Protein AF-A0AAW9HXR0-F1 (afdb_monomer_lite)

Foldseek 3Di:
DAADEEEDPAQVSQVVQVVVQLVHDDGHHYHPCVRNCVPQPCVQVVVVVVVGPGDDDDPVQQFDPLPPPDPDDDDDDTGHDDDDDDDD

Organism: Clostridium perfringens (NCBI:txid1502)

Structure (mmCIF, N/CA/C/O backbone):
data_AF-A0AAW9HXR0-F1
#
_entry.id   AF-A0AAW9HXR0-F1
#
loop_
_atom_si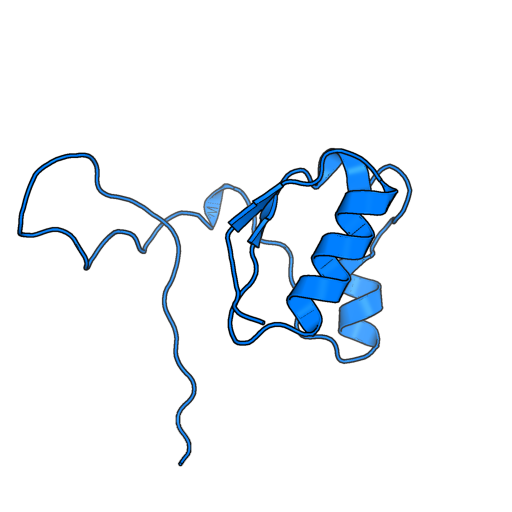te.group_PDB
_atom_site.id
_atom_site.type_symbol
_atom_site.label_atom_id
_atom_site.label_alt_id
_atom_site.label_comp_id
_atom_site.label_asym_id
_atom_site.label_entity_id
_atom_site.label_seq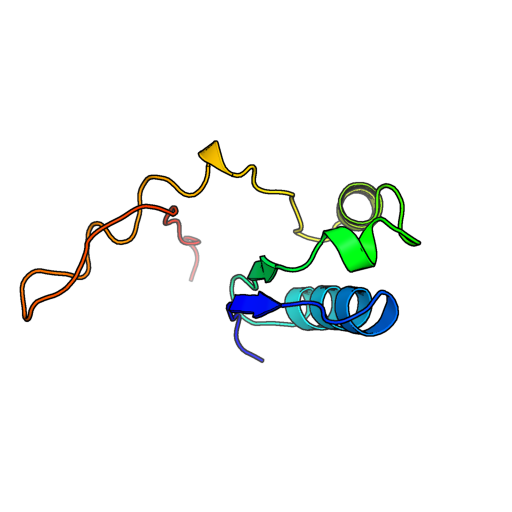_id
_atom_site.pdbx_PDB_ins_code
_atom_site.Cartn_x
_atom_site.Cartn_y
_atom_site.Cartn_z
_atom_site.occupancy
_atom_site.B_iso_or_equiv
_atom_site.auth_seq_id
_atom_site.auth_comp_id
_atom_site.auth_asym_id
_atom_site.auth_atom_id
_atom_site.pdbx_PDB_model_num
ATOM 1 N N . LEU A 1 1 ? -3.693 -5.100 12.912 1.00 64.19 1 LEU A N 1
ATOM 2 C CA . LEU A 1 1 ? -2.517 -4.258 12.517 1.00 64.19 1 LEU A CA 1
ATOM 3 C C . LEU A 1 1 ? -3.050 -2.854 12.289 1.00 64.19 1 LEU A C 1
ATOM 5 O O . LEU A 1 1 ? -4.211 -2.777 11.941 1.00 64.19 1 LEU A O 1
ATOM 9 N N . LYS A 1 2 ? -2.287 -1.767 12.448 1.00 85.00 2 LYS A N 1
ATOM 10 C CA . LYS A 1 2 ? -2.812 -0.409 12.181 1.00 85.00 2 LYS A CA 1
ATOM 11 C C . LYS A 1 2 ? -2.178 0.217 10.949 1.00 85.00 2 LYS A C 1
ATOM 13 O O . LYS A 1 2 ? -0.993 -0.006 10.709 1.00 85.00 2 LYS A O 1
ATOM 18 N N . GLY A 1 3 ? -2.974 0.991 10.216 1.00 88.06 3 GLY A N 1
ATOM 19 C CA . GLY A 1 3 ? -2.525 1.734 9.047 1.00 88.06 3 GLY A CA 1
ATOM 20 C C . GLY A 1 3 ? -1.409 2.729 9.374 1.00 88.06 3 GLY A C 1
ATOM 21 O O . GLY A 1 3 ? -1.407 3.354 10.439 1.00 88.06 3 GLY A O 1
ATOM 22 N N . ALA A 1 4 ? -0.429 2.838 8.477 1.00 90.94 4 ALA A N 1
ATOM 23 C CA . ALA A 1 4 ? 0.760 3.670 8.651 1.00 90.94 4 ALA A CA 1
ATOM 24 C C . ALA A 1 4 ? 1.307 4.176 7.305 1.00 90.94 4 ALA A C 1
ATOM 26 O O . ALA A 1 4 ? 1.002 3.625 6.248 1.00 90.94 4 ALA A O 1
ATOM 27 N N . LYS A 1 5 ? 2.167 5.201 7.346 1.00 91.44 5 LYS A N 1
ATOM 28 C CA . LYS A 1 5 ? 2.946 5.656 6.186 1.00 91.44 5 LYS A CA 1
ATOM 29 C C . LYS A 1 5 ? 4.241 4.846 6.099 1.00 91.44 5 LYS A C 1
ATOM 31 O O . LYS A 1 5 ? 5.049 4.877 7.025 1.00 91.44 5 LYS A O 1
ATOM 36 N N . VAL A 1 6 ? 4.425 4.114 5.005 1.00 93.06 6 VAL A N 1
ATOM 37 C CA . VAL A 1 6 ? 5.541 3.181 4.773 1.00 93.06 6 VAL A CA 1
ATOM 38 C C . VAL A 1 6 ? 6.137 3.395 3.381 1.00 93.06 6 VAL A C 1
ATOM 40 O O . VAL A 1 6 ? 5.475 3.930 2.497 1.00 93.06 6 VAL A O 1
ATOM 43 N N . THR A 1 7 ? 7.382 2.967 3.157 1.00 94.12 7 THR A N 1
ATOM 44 C CA . THR A 1 7 ? 8.078 3.152 1.870 1.00 94.12 7 THR A CA 1
ATOM 45 C C . THR A 1 7 ? 8.648 1.829 1.374 1.00 94.12 7 THR A C 1
ATOM 47 O O . THR A 1 7 ? 9.397 1.167 2.090 1.00 94.12 7 THR A O 1
ATOM 50 N N . ALA A 1 8 ? 8.332 1.459 0.133 1.00 93.75 8 ALA A N 1
ATOM 51 C CA . ALA A 1 8 ? 8.904 0.299 -0.536 1.00 93.75 8 ALA A CA 1
ATOM 52 C C . ALA A 1 8 ? 10.384 0.527 -0.896 1.00 93.75 8 ALA A C 1
ATOM 54 O O . ALA A 1 8 ? 10.718 1.457 -1.629 1.00 93.75 8 ALA A O 1
ATOM 55 N N . THR A 1 9 ? 11.259 -0.356 -0.412 1.00 91.88 9 THR A N 1
ATOM 56 C CA . THR A 1 9 ? 12.697 -0.411 -0.739 1.00 91.88 9 THR A CA 1
ATOM 57 C C . THR A 1 9 ? 12.990 -1.133 -2.053 1.00 91.88 9 THR A C 1
ATOM 59 O O . THR A 1 9 ? 13.993 -0.872 -2.717 1.00 91.88 9 THR A O 1
ATOM 62 N N . ASP A 1 10 ? 12.126 -2.076 -2.419 1.00 92.94 10 ASP A N 1
ATOM 63 C CA . ASP A 1 10 ? 12.289 -2.984 -3.546 1.00 92.94 10 ASP A CA 1
ATOM 64 C C . ASP A 1 10 ? 10.933 -3.556 -3.992 1.00 92.94 10 ASP A C 1
ATOM 66 O O . ASP A 1 10 ? 9.900 -3.377 -3.341 1.00 92.94 10 ASP A O 1
ATOM 70 N N . LEU A 1 11 ? 10.958 -4.262 -5.123 1.00 91.88 11 LEU A N 1
ATOM 71 C CA . LEU A 1 11 ? 9.788 -4.837 -5.781 1.00 91.88 11 LEU A CA 1
ATOM 72 C C . LEU A 1 11 ? 8.983 -5.792 -4.882 1.00 91.88 11 LEU A C 1
ATOM 74 O O . LEU A 1 11 ? 7.754 -5.786 -4.929 1.00 91.88 11 LEU A O 1
ATOM 78 N N . ARG A 1 12 ? 9.651 -6.627 -4.074 1.00 93.44 12 ARG A N 1
ATOM 79 C CA . ARG A 1 12 ? 8.983 -7.658 -3.263 1.00 93.44 12 ARG A CA 1
ATOM 80 C C . ARG A 1 12 ? 8.514 -7.093 -1.928 1.00 93.44 12 ARG A C 1
ATOM 82 O O . ARG A 1 12 ? 7.382 -7.376 -1.541 1.00 93.44 12 ARG A O 1
ATOM 89 N N . ALA A 1 13 ? 9.316 -6.245 -1.282 1.00 92.38 13 ALA A N 1
ATOM 90 C CA . ALA A 1 13 ? 8.880 -5.517 -0.093 1.00 92.38 13 ALA A CA 1
ATOM 91 C C . ALA A 1 13 ? 7.657 -4.635 -0.386 1.00 92.38 13 ALA A C 1
ATOM 93 O O . ALA A 1 13 ? 6.699 -4.660 0.378 1.00 92.38 13 ALA A O 1
ATOM 94 N N . GLY A 1 14 ? 7.628 -3.918 -1.515 1.00 92.94 14 GLY A N 1
ATOM 95 C CA . GLY A 1 14 ? 6.489 -3.067 -1.871 1.00 92.94 14 GLY A CA 1
ATOM 96 C C . GLY A 1 14 ? 5.171 -3.830 -2.053 1.00 92.94 14 GLY A C 1
ATOM 97 O O . GLY A 1 14 ? 4.139 -3.393 -1.548 1.00 92.94 14 GLY A O 1
ATOM 98 N N . ALA A 1 15 ? 5.202 -5.007 -2.686 1.00 92.00 15 ALA A N 1
ATOM 99 C CA . ALA A 1 15 ? 4.024 -5.874 -2.773 1.00 92.00 15 ALA A CA 1
ATOM 100 C C . ALA A 1 15 ? 3.593 -6.417 -1.395 1.00 92.00 15 ALA A C 1
ATOM 102 O O . ALA A 1 15 ? 2.403 -6.432 -1.086 1.00 92.00 15 ALA A O 1
ATOM 103 N N . ALA A 1 16 ? 4.547 -6.804 -0.539 1.00 93.50 16 ALA A N 1
ATOM 104 C CA . ALA A 1 16 ? 4.254 -7.247 0.824 1.00 93.50 16 ALA A CA 1
ATOM 105 C C . ALA A 1 16 ? 3.651 -6.127 1.696 1.00 93.50 16 ALA A C 1
ATOM 107 O O . ALA A 1 16 ? 2.731 -6.390 2.467 1.00 93.50 16 ALA A O 1
ATOM 108 N N . LEU A 1 17 ? 4.110 -4.877 1.543 1.00 93.94 17 LEU A N 1
ATOM 109 C CA . LEU A 1 17 ? 3.552 -3.707 2.232 1.00 93.94 17 LEU A CA 1
ATOM 110 C C . LEU A 1 17 ? 2.114 -3.403 1.788 1.00 93.94 17 LEU A C 1
ATOM 112 O O . LEU A 1 17 ? 1.283 -3.092 2.636 1.00 93.94 17 LEU A O 1
ATOM 116 N N . ILE A 1 18 ? 1.794 -3.547 0.496 1.00 93.12 18 ILE A N 1
ATOM 117 C CA . ILE A 1 18 ? 0.412 -3.420 -0.001 1.00 93.12 18 ILE A CA 1
ATOM 118 C C . ILE A 1 18 ? -0.493 -4.483 0.638 1.00 93.12 18 ILE A C 1
ATOM 120 O O . ILE A 1 18 ? -1.550 -4.148 1.168 1.00 93.12 18 ILE A O 1
ATOM 124 N N . LEU A 1 19 ? -0.069 -5.752 0.649 1.00 92.75 19 LEU A N 1
ATOM 125 C CA . LEU A 1 19 ? -0.846 -6.838 1.262 1.00 92.75 19 LEU A CA 1
ATOM 126 C C . LEU A 1 19 ? -1.006 -6.657 2.781 1.00 92.75 19 LEU A C 1
ATOM 128 O O . LEU A 1 19 ? -2.085 -6.903 3.312 1.00 92.75 19 LEU A O 1
ATOM 132 N N . ALA A 1 20 ? 0.029 -6.179 3.479 1.00 93.12 20 ALA A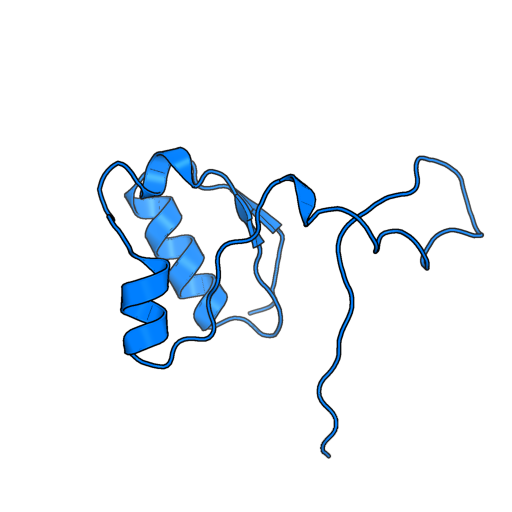 N 1
ATOM 133 C CA . ALA A 1 20 ? -0.060 -5.834 4.898 1.00 93.12 20 ALA A CA 1
ATOM 134 C C . ALA A 1 20 ? -1.023 -4.659 5.154 1.00 93.12 20 ALA A C 1
ATOM 136 O O . ALA A 1 20 ? -1.747 -4.674 6.148 1.00 93.12 20 ALA A O 1
ATOM 137 N N . GLY A 1 21 ? -1.067 -3.678 4.245 1.00 93.44 21 GLY A N 1
ATOM 138 C CA . GLY A 1 21 ? -2.008 -2.560 4.283 1.00 93.44 21 GLY A CA 1
ATOM 139 C C . GLY A 1 21 ? -3.466 -2.999 4.135 1.00 93.44 21 GLY A C 1
ATOM 140 O O . GLY A 1 21 ? -4.306 -2.588 4.931 1.00 93.44 21 GLY A O 1
ATOM 141 N N . LEU A 1 22 ? -3.756 -3.909 3.199 1.00 92.25 22 LEU A N 1
ATOM 142 C CA . LEU A 1 22 ? -5.097 -4.485 2.998 1.00 92.25 22 LEU A CA 1
ATOM 143 C C . LEU A 1 22 ? -5.608 -5.322 4.191 1.00 92.25 22 LEU A C 1
ATOM 145 O O . LEU A 1 22 ? -6.801 -5.594 4.280 1.00 92.25 22 LEU A O 1
ATOM 149 N N . VAL A 1 23 ? -4.723 -5.724 5.110 1.00 92.31 23 VAL A N 1
ATOM 150 C CA . VAL A 1 23 ? -5.046 -6.460 6.353 1.00 92.31 23 VAL A CA 1
ATOM 151 C C . VAL A 1 23 ? -4.893 -5.549 7.595 1.00 92.31 23 VAL A C 1
ATOM 153 O O . VAL A 1 23 ? -4.926 -6.004 8.742 1.00 92.31 23 VAL A O 1
ATOM 156 N N . SER A 1 24 ? -4.720 -4.238 7.393 1.00 93.00 24 SER A N 1
ATOM 157 C CA . SER A 1 24 ? -4.582 -3.247 8.466 1.00 93.00 24 SER A CA 1
ATOM 158 C C . SER A 1 24 ? -5.893 -2.512 8.778 1.00 93.00 24 SER A C 1
ATOM 160 O O . SER A 1 24 ? -6.724 -2.257 7.914 1.00 93.00 24 SER A O 1
ATOM 162 N N . GLU A 1 25 ? -6.075 -2.161 10.048 1.00 90.81 25 GLU A N 1
ATOM 163 C CA . GLU A 1 25 ? -7.114 -1.270 10.549 1.00 90.81 25 GLU A CA 1
ATOM 164 C C . GLU A 1 25 ? -6.764 0.175 10.160 1.00 90.81 25 GLU A C 1
ATOM 166 O O . GLU A 1 25 ? -5.848 0.782 10.731 1.00 90.81 25 GLU A O 1
ATOM 171 N N . GLY A 1 26 ? -7.514 0.732 9.209 1.00 89.94 26 GLY A N 1
ATOM 172 C CA . GLY A 1 26 ? -7.330 2.094 8.706 1.00 89.94 26 GLY A CA 1
ATOM 173 C C . GLY A 1 26 ? -6.292 2.207 7.583 1.00 89.94 26 GLY A C 1
ATOM 174 O O . GLY A 1 26 ? -5.655 1.237 7.184 1.00 89.94 26 GLY A O 1
ATOM 175 N N . THR A 1 27 ? -6.142 3.415 7.042 1.00 90.75 27 THR A N 1
ATOM 176 C CA . THR A 1 27 ? -5.399 3.652 5.797 1.00 90.75 27 THR A CA 1
ATOM 177 C C . THR A 1 27 ? -3.893 3.415 5.942 1.00 90.75 27 THR A C 1
ATOM 179 O O . THR A 1 27 ? -3.240 4.009 6.801 1.00 90.75 27 THR A O 1
ATOM 182 N N . THR A 1 28 ? -3.324 2.600 5.051 1.00 93.19 28 THR A N 1
ATOM 183 C CA . THR A 1 28 ? -1.871 2.457 4.870 1.00 93.19 28 THR A CA 1
ATOM 184 C C . THR A 1 28 ? -1.426 3.207 3.618 1.00 93.19 28 THR A C 1
ATOM 186 O O . THR A 1 28 ? -1.888 2.919 2.518 1.00 93.19 28 THR A O 1
ATOM 189 N N . GLU A 1 29 ? -0.498 4.148 3.771 1.00 93.06 29 GLU A N 1
ATOM 190 C CA . GLU A 1 29 ? 0.111 4.868 2.652 1.00 93.06 29 GLU A CA 1
ATOM 191 C C . GLU A 1 29 ? 1.421 4.184 2.235 1.00 93.06 29 GLU A C 1
ATOM 193 O O . GLU A 1 29 ? 2.403 4.234 2.980 1.00 93.06 29 GLU A O 1
ATOM 198 N N . VAL A 1 30 ? 1.469 3.583 1.040 1.00 92.19 30 VAL A N 1
ATOM 199 C CA . VAL A 1 30 ? 2.683 2.936 0.503 1.00 92.19 30 VAL A CA 1
ATOM 200 C C . VAL A 1 30 ? 3.401 3.853 -0.494 1.00 92.19 30 VAL A C 1
ATOM 202 O O . VAL A 1 30 ? 3.053 3.923 -1.671 1.00 92.19 30 VAL A O 1
ATOM 205 N N . GLY A 1 31 ? 4.440 4.543 -0.024 1.00 91.25 31 GLY A N 1
ATOM 206 C CA . GLY A 1 31 ? 5.411 5.250 -0.861 1.00 91.25 31 GLY A CA 1
ATOM 207 C C . GLY A 1 31 ? 6.422 4.305 -1.526 1.00 91.25 31 GLY A C 1
ATOM 208 O O . GLY A 1 31 ? 6.457 3.105 -1.261 1.00 91.25 31 GLY A O 1
ATOM 209 N N . GLY A 1 32 ? 7.293 4.843 -2.385 1.00 89.12 32 GLY A N 1
ATOM 210 C CA . GLY A 1 32 ? 8.303 4.040 -3.096 1.00 89.12 32 GLY A CA 1
ATOM 211 C C . GLY A 1 32 ? 7.759 3.266 -4.307 1.00 89.12 32 GLY A C 1
ATOM 212 O O . GLY A 1 32 ? 8.363 2.286 -4.745 1.00 89.12 32 GLY A O 1
ATOM 213 N N . VAL A 1 33 ? 6.620 3.694 -4.862 1.00 88.00 33 VAL A N 1
ATOM 214 C CA . VAL A 1 33 ? 5.880 3.001 -5.935 1.00 88.00 33 VAL A CA 1
ATOM 215 C C . VAL A 1 33 ? 6.748 2.701 -7.171 1.00 88.00 33 VAL A C 1
ATOM 217 O O . VAL A 1 33 ? 6.556 1.681 -7.829 1.00 88.00 33 VAL A O 1
ATOM 220 N N . GLN A 1 34 ? 7.799 3.492 -7.426 1.00 88.94 34 GLN A N 1
ATOM 221 C CA . GLN A 1 34 ? 8.778 3.261 -8.499 1.00 88.94 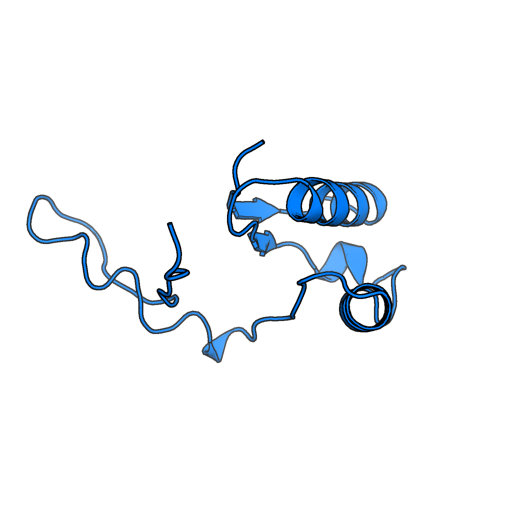34 GLN A CA 1
ATOM 222 C C . GLN A 1 34 ? 9.556 1.933 -8.398 1.00 88.94 34 GLN A C 1
ATOM 224 O O . GLN A 1 34 ? 10.208 1.539 -9.367 1.00 88.94 34 GLN A O 1
ATOM 229 N N . HIS A 1 35 ? 9.537 1.256 -7.244 1.00 90.06 35 HIS A N 1
ATOM 230 C CA . HIS A 1 35 ? 10.078 -0.098 -7.084 1.00 90.06 35 HIS A CA 1
ATOM 231 C C . HIS A 1 35 ? 9.048 -1.181 -7.437 1.00 90.06 35 HIS A C 1
ATOM 233 O O . HIS A 1 35 ? 9.432 -2.250 -7.903 1.00 90.06 35 HIS A O 1
ATOM 239 N N . ILE A 1 36 ? 7.757 -0.892 -7.250 1.00 90.62 36 ILE A N 1
ATOM 240 C CA . ILE A 1 36 ? 6.623 -1.799 -7.482 1.00 90.62 36 ILE A CA 1
ATOM 241 C C . ILE A 1 36 ? 6.305 -1.866 -8.980 1.00 90.62 36 ILE A C 1
ATOM 243 O O . ILE A 1 36 ? 6.213 -2.951 -9.557 1.00 90.62 36 ILE A O 1
ATOM 247 N N . ASP A 1 37 ? 6.239 -0.708 -9.637 1.00 88.56 37 ASP A N 1
ATOM 248 C CA . ASP A 1 37 ? 5.826 -0.574 -11.043 1.00 88.56 37 ASP A CA 1
ATOM 249 C C . ASP A 1 37 ? 6.791 -1.249 -12.030 1.00 88.56 37 ASP A C 1
ATOM 251 O O . ASP A 1 37 ? 6.402 -1.607 -13.139 1.00 88.56 37 ASP A O 1
ATOM 255 N N . ARG A 1 38 ? 8.034 -1.514 -11.603 1.00 88.75 38 ARG A N 1
ATOM 256 C CA . ARG A 1 38 ? 9.050 -2.261 -12.369 1.00 88.75 38 ARG A CA 1
ATOM 257 C C . ARG A 1 38 ? 8.724 -3.746 -12.565 1.00 88.75 38 ARG A C 1
ATOM 259 O O . ARG A 1 38 ? 9.396 -4.393 -13.362 1.00 88.75 38 ARG A O 1
ATOM 266 N N . GLY A 1 39 ? 7.754 -4.299 -11.832 1.00 87.88 39 GLY A N 1
ATOM 267 C CA . GLY A 1 39 ? 7.368 -5.712 -11.944 1.00 87.88 39 GLY A CA 1
ATOM 268 C C . GLY A 1 39 ? 5.884 -6.014 -11.714 1.00 87.88 39 GLY A C 1
ATOM 269 O O . GLY A 1 39 ? 5.424 -7.071 -12.136 1.00 87.88 39 GLY A O 1
ATOM 270 N N . TYR A 1 40 ? 5.111 -5.098 -11.121 1.00 88.00 40 TYR A N 1
ATOM 271 C CA . TYR A 1 40 ? 3.669 -5.257 -10.908 1.00 88.00 40 TYR A CA 1
ATOM 272 C C . TYR A 1 40 ? 2.860 -4.174 -11.636 1.00 88.00 40 TYR A C 1
ATOM 274 O O . TYR A 1 40 ? 2.232 -3.300 -11.040 1.00 88.00 40 TYR A O 1
ATOM 282 N N . VAL A 1 41 ? 2.862 -4.266 -12.966 1.00 89.00 41 VAL A N 1
ATOM 283 C CA . VAL A 1 41 ? 2.071 -3.412 -13.865 1.00 89.00 41 VAL A CA 1
ATOM 284 C C . VAL A 1 41 ? 0.575 -3.495 -13.516 1.00 89.00 41 VAL A C 1
ATOM 286 O O . VAL A 1 41 ? 0.022 -4.598 -13.433 1.00 89.00 41 VAL A O 1
ATOM 289 N N . HIS A 1 42 ? -0.077 -2.341 -13.335 1.00 88.94 42 HIS A N 1
ATOM 290 C CA . HIS A 1 42 ? -1.502 -2.194 -12.986 1.00 88.94 42 HIS A CA 1
ATOM 291 C C . HIS A 1 42 ? -1.940 -2.947 -11.708 1.00 88.94 42 HIS A C 1
ATOM 293 O O . HIS A 1 42 ? -3.048 -3.476 -11.629 1.00 88.94 42 HIS A O 1
ATOM 299 N N . LEU A 1 43 ? -1.068 -3.034 -10.689 1.00 90.88 43 LEU A N 1
ATOM 300 C CA . LEU A 1 43 ? -1.347 -3.787 -9.454 1.00 90.88 43 LEU A CA 1
ATOM 301 C C . LEU A 1 43 ? -2.587 -3.292 -8.693 1.00 90.88 43 LEU A C 1
ATOM 303 O O . LEU A 1 43 ? -3.404 -4.108 -8.281 1.00 90.88 43 LEU A O 1
ATOM 307 N N . ALA A 1 44 ? -2.728 -1.974 -8.518 1.00 90.88 44 ALA A N 1
ATOM 308 C CA . ALA A 1 44 ? -3.855 -1.391 -7.788 1.00 90.88 44 ALA A CA 1
ATOM 309 C C . ALA A 1 44 ? -5.187 -1.677 -8.499 1.00 90.88 44 ALA A C 1
ATOM 311 O O . ALA A 1 44 ? -6.126 -2.144 -7.870 1.00 90.88 44 ALA A O 1
ATOM 312 N N . GLU A 1 45 ? -5.237 -1.504 -9.822 1.00 92.44 45 GLU A N 1
ATOM 313 C CA . GLU A 1 45 ? -6.424 -1.793 -10.638 1.00 92.44 45 GLU A CA 1
ATOM 314 C C . GLU A 1 45 ? -6.803 -3.281 -10.592 1.00 92.44 45 GLU A C 1
ATOM 316 O O . GLU A 1 45 ? -7.976 -3.617 -10.462 1.00 92.44 45 GLU A O 1
ATOM 321 N N . LYS A 1 46 ? -5.814 -4.186 -10.632 1.00 93.00 46 LYS A N 1
ATOM 322 C CA . LYS A 1 46 ? -6.038 -5.639 -10.522 1.00 93.00 46 LYS A CA 1
ATOM 323 C C . LYS A 1 46 ? -6.566 -6.051 -9.150 1.00 93.00 46 LYS A C 1
ATOM 325 O O . LYS A 1 46 ? -7.434 -6.912 -9.079 1.00 93.00 46 LYS A O 1
ATOM 330 N N . LEU A 1 47 ? -6.053 -5.456 -8.073 1.00 93.88 47 LEU A N 1
ATOM 331 C CA . LEU A 1 47 ? -6.529 -5.716 -6.712 1.00 93.88 47 LEU A CA 1
ATOM 332 C C . LEU A 1 47 ? -7.922 -5.106 -6.485 1.00 93.88 47 LEU A C 1
ATOM 334 O O . LEU A 1 47 ? -8.797 -5.778 -5.944 1.00 93.88 47 LEU A O 1
ATOM 338 N N . SER A 1 48 ? -8.166 -3.888 -6.972 1.00 94.56 48 SER A N 1
ATOM 339 C CA . SER A 1 48 ? -9.480 -3.236 -6.930 1.00 94.56 48 SER A CA 1
ATOM 340 C C . SER A 1 48 ? -10.537 -4.010 -7.730 1.00 94.56 48 SER A C 1
ATOM 342 O O . SER A 1 48 ? -11.638 -4.242 -7.235 1.00 94.56 48 SER A O 1
ATOM 344 N N . GLY A 1 49 ? -10.175 -4.554 -8.898 1.00 95.19 49 GLY A N 1
ATOM 345 C CA . GLY A 1 49 ? -11.016 -5.473 -9.676 1.00 95.19 49 GLY A CA 1
ATOM 346 C C . GLY A 1 49 ? -11.309 -6.822 -8.997 1.00 95.19 49 GLY A C 1
ATOM 347 O O . GLY A 1 49 ? -12.200 -7.540 -9.444 1.00 95.19 49 GLY A O 1
ATOM 348 N N . LEU A 1 50 ? -10.600 -7.160 -7.913 1.00 94.12 50 LEU A N 1
ATOM 349 C CA . LEU A 1 50 ? -10.885 -8.296 -7.026 1.00 94.12 50 LEU A CA 1
ATOM 350 C C . LEU A 1 50 ? -11.633 -7.877 -5.741 1.00 94.12 50 LEU A C 1
ATOM 352 O O . LEU A 1 50 ? -11.839 -8.708 -4.859 1.00 94.12 50 LEU A O 1
ATOM 356 N N . GLY A 1 51 ? -12.044 -6.609 -5.627 1.00 93.31 51 GLY A N 1
ATOM 357 C CA . GLY A 1 51 ? -12.770 -6.064 -4.476 1.00 93.31 51 GLY A CA 1
ATOM 358 C C . GLY A 1 51 ? -11.891 -5.523 -3.342 1.00 93.31 51 GLY A C 1
ATOM 359 O O . GLY A 1 51 ? -12.409 -5.272 -2.257 1.00 93.31 51 GLY A O 1
ATOM 360 N N . ALA A 1 52 ? -10.583 -5.344 -3.553 1.00 94.00 52 ALA A N 1
ATOM 361 C CA . ALA A 1 52 ? -9.713 -4.713 -2.561 1.00 94.00 52 ALA A CA 1
ATOM 362 C C . ALA A 1 52 ? -9.871 -3.182 -2.560 1.00 94.00 52 ALA A C 1
ATOM 364 O O . ALA A 1 52 ? -9.866 -2.552 -3.619 1.00 94.00 52 ALA A O 1
ATOM 365 N N . ASP A 1 53 ? -9.939 -2.574 -1.376 1.00 91.88 53 ASP A N 1
ATOM 366 C CA . ASP A 1 53 ? -9.983 -1.117 -1.232 1.00 91.88 53 ASP A CA 1
ATOM 367 C C . ASP A 1 53 ? -8.572 -0.522 -1.389 1.00 91.88 53 ASP A C 1
ATOM 369 O O . ASP A 1 53 ? -7.772 -0.478 -0.453 1.00 91.88 53 ASP A O 1
ATOM 373 N N . ILE A 1 54 ? -8.219 -0.170 -2.629 1.00 92.88 54 ILE A N 1
ATOM 374 C CA . ILE A 1 54 ? -6.903 0.359 -3.000 1.00 92.88 54 ILE A CA 1
ATOM 375 C C . ILE A 1 54 ? -6.996 1.281 -4.218 1.00 92.88 54 ILE A C 1
ATOM 377 O O . ILE A 1 54 ? -7.542 0.925 -5.261 1.00 92.88 54 ILE A O 1
ATOM 381 N N . TRP A 1 55 ? -6.388 2.459 -4.103 1.00 91.62 55 TRP A N 1
ATOM 382 C CA . TRP A 1 55 ? -6.318 3.468 -5.158 1.00 91.62 55 TRP A CA 1
ATOM 383 C C . TRP A 1 55 ? -4.909 4.072 -5.246 1.00 91.62 55 TRP A C 1
ATOM 385 O O . TRP A 1 55 ? -4.080 3.905 -4.349 1.00 91.62 55 TRP A O 1
ATOM 395 N N . ARG A 1 56 ? -4.617 4.773 -6.348 1.00 88.62 56 ARG A N 1
ATOM 396 C CA . ARG A 1 56 ? -3.437 5.646 -6.451 1.00 88.62 56 ARG A CA 1
ATOM 397 C C . ARG A 1 56 ? -3.850 7.079 -6.135 1.00 88.62 56 ARG A C 1
ATOM 399 O O . ARG A 1 56 ? -4.910 7.520 -6.563 1.00 88.62 56 ARG A O 1
ATOM 406 N N . ILE A 1 57 ? -2.990 7.787 -5.412 1.00 84.50 57 ILE A N 1
ATOM 407 C CA . ILE A 1 57 ? -3.095 9.225 -5.145 1.00 84.50 57 ILE A CA 1
ATOM 408 C C . ILE A 1 57 ? -2.011 9.945 -5.944 1.00 84.50 57 ILE A C 1
ATOM 410 O O . ILE A 1 57 ? -0.858 9.506 -5.949 1.00 84.50 57 ILE A O 1
ATOM 414 N N . SER A 1 58 ? -2.377 11.019 -6.638 1.00 76.38 58 SER A N 1
ATOM 415 C CA . SER A 1 58 ? -1.434 11.832 -7.407 1.00 76.38 58 SER A CA 1
ATOM 416 C C . SER A 1 58 ? -0.716 12.809 -6.476 1.00 76.38 58 SER A C 1
ATOM 418 O O . SER A 1 58 ? -1.178 13.110 -5.373 1.00 76.38 58 SER A O 1
ATOM 420 N N . THR A 1 59 ? 0.432 13.334 -6.902 1.00 64.50 59 THR A N 1
ATOM 421 C CA . THR A 1 59 ? 1.220 14.261 -6.072 1.00 64.50 59 THR A CA 1
ATOM 422 C C . THR A 1 59 ? 0.458 15.563 -5.771 1.00 64.50 59 THR A C 1
ATOM 424 O O . THR A 1 59 ? 0.669 16.168 -4.723 1.00 64.50 59 THR A O 1
ATOM 427 N N . GLU A 1 60 ? -0.471 15.966 -6.644 1.00 61.50 60 GLU A N 1
ATOM 428 C CA . GLU A 1 60 ? -1.375 17.108 -6.440 1.00 61.50 60 GLU A CA 1
ATOM 429 C C . GLU A 1 60 ? -2.446 16.875 -5.352 1.00 61.50 60 GLU A C 1
ATOM 431 O O . GLU A 1 60 ? -2.839 17.824 -4.668 1.00 61.50 60 GLU A O 1
ATOM 436 N N . ASP A 1 61 ? -2.868 15.625 -5.122 1.00 57.69 61 ASP A N 1
ATOM 437 C CA . ASP A 1 61 ? -3.929 15.261 -4.162 1.00 57.69 61 ASP A CA 1
ATOM 438 C C . ASP A 1 61 ? -3.467 15.307 -2.698 1.00 57.69 61 ASP A C 1
ATOM 440 O O . ASP A 1 61 ? -4.278 15.303 -1.771 1.00 57.69 61 ASP A O 1
ATOM 444 N N . GLN A 1 62 ? -2.157 15.397 -2.463 1.00 51.97 62 GLN A N 1
ATOM 445 C CA . GLN A 1 62 ? -1.530 15.461 -1.139 1.00 51.97 62 GLN A CA 1
ATOM 446 C C . GLN A 1 62 ? -1.853 16.768 -0.382 1.00 51.97 62 GLN A C 1
ATOM 448 O O . GLN A 1 62 ? -1.036 17.204 0.414 1.00 51.97 62 GLN A O 1
ATOM 453 N N . SER A 1 63 ? -2.980 17.459 -0.630 1.00 50.62 63 SER A N 1
ATOM 454 C CA . SER A 1 63 ? -3.038 18.927 -0.567 1.00 50.62 63 SER A CA 1
ATOM 455 C C . SER A 1 63 ? -4.114 19.624 0.309 1.00 50.62 63 SER A C 1
ATOM 457 O O . SER A 1 63 ? -4.178 20.855 0.249 1.00 50.62 63 SER A O 1
ATOM 459 N N . SER A 1 64 ? -4.815 18.946 1.249 1.00 48.19 64 SER A N 1
ATOM 460 C CA . SER A 1 64 ? -5.771 19.594 2.196 1.00 48.19 64 SER A CA 1
ATOM 461 C C . SER A 1 64 ? -5.986 19.062 3.671 1.00 48.19 64 SER A C 1
ATOM 463 O O . SER A 1 64 ? -7.121 19.123 4.141 1.00 48.19 64 SER A O 1
ATOM 465 N N . GLU A 1 65 ? -4.995 18.583 4.474 1.00 52.22 65 GLU A N 1
ATOM 466 C CA . GLU A 1 65 ? -5.316 17.890 5.778 1.00 52.22 65 GLU A CA 1
ATOM 467 C C . GLU A 1 65 ? -4.379 17.930 7.015 1.00 52.22 65 GLU A C 1
ATOM 469 O O . GLU A 1 65 ? -4.834 17.544 8.094 1.00 52.22 65 GLU A O 1
ATOM 474 N N . LYS A 1 66 ? -3.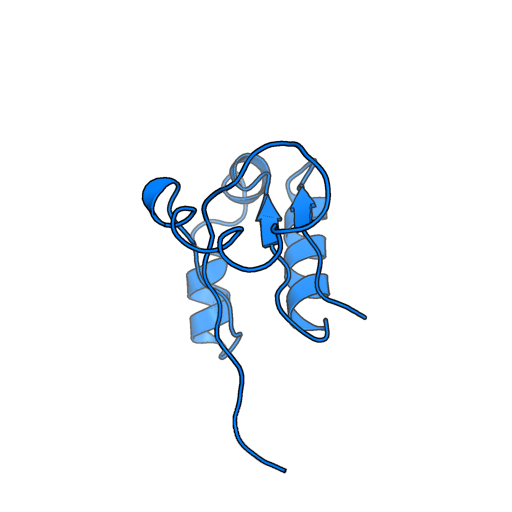124 18.418 6.987 1.00 41.16 66 LYS A N 1
ATOM 475 C CA . LYS A 1 66 ? -2.515 18.804 8.291 1.00 41.16 66 LYS A CA 1
ATOM 476 C C . LYS A 1 66 ? -3.298 19.971 8.937 1.00 41.16 66 LYS A C 1
ATOM 478 O O . LYS A 1 66 ? -3.218 20.163 10.150 1.00 41.16 66 LYS A O 1
ATOM 483 N N . VAL A 1 67 ? -4.098 20.703 8.148 1.00 48.28 67 VAL A N 1
ATOM 484 C CA . VAL A 1 67 ? -5.177 21.580 8.619 1.00 48.28 67 VAL A CA 1
ATOM 485 C C . VAL A 1 67 ? -6.049 20.792 9.599 1.00 48.28 67 VAL A C 1
ATOM 487 O O . VAL A 1 67 ? -6.605 19.749 9.263 1.00 48.28 67 VAL A O 1
ATOM 490 N N . SER A 1 68 ? -6.172 21.304 10.822 1.00 42.59 68 SER A N 1
ATOM 491 C CA . SER A 1 68 ? -6.778 20.600 11.960 1.00 42.59 68 SER A CA 1
ATOM 492 C C . SER A 1 68 ? -5.966 19.409 12.502 1.00 42.59 68 SER A C 1
ATOM 494 O O . SER A 1 68 ? -6.488 18.316 12.741 1.00 42.59 68 SER A O 1
ATOM 496 N N . LYS A 1 69 ? -4.692 19.665 12.836 1.00 41.72 69 LYS A N 1
ATOM 497 C CA . LYS A 1 69 ? -4.223 19.435 14.220 1.00 41.72 69 LYS A CA 1
ATOM 498 C C . LYS A 1 69 ? -3.031 20.317 14.639 1.00 41.72 69 LYS A C 1
ATOM 500 O O . LYS A 1 69 ? -2.021 19.812 15.120 1.00 41.72 69 LYS A O 1
ATOM 505 N N . LYS A 1 70 ? -3.155 21.646 14.484 1.00 40.81 70 LYS A N 1
ATOM 506 C CA . LYS A 1 70 ? -2.082 22.582 14.864 1.00 40.81 70 LYS A CA 1
ATOM 507 C C . LYS A 1 70 ? -2.526 23.983 15.328 1.00 40.81 70 LYS A C 1
ATOM 509 O O . LYS A 1 70 ? -2.304 24.979 14.655 1.00 40.81 70 LYS A O 1
ATOM 514 N N . VAL A 1 71 ? -3.091 24.070 16.534 1.00 50.66 71 VAL A N 1
ATOM 515 C CA . VAL A 1 71 ? -3.074 25.318 17.336 1.00 50.66 71 VAL A CA 1
ATOM 516 C C . VAL A 1 71 ? -2.654 24.986 18.775 1.00 50.66 71 VAL A C 1
ATOM 518 O O . VAL A 1 71 ? -3.387 25.196 19.735 1.00 50.66 71 VAL A O 1
ATOM 521 N N . ALA A 1 72 ? -1.474 24.376 18.885 1.00 47.62 72 ALA A N 1
ATOM 522 C CA . ALA A 1 72 ? -0.627 24.283 20.074 1.00 47.62 72 ALA A CA 1
ATOM 523 C C . ALA A 1 72 ? 0.741 23.743 19.605 1.00 47.62 72 ALA A C 1
ATOM 525 O O . ALA A 1 72 ? 0.777 22.659 19.029 1.00 47.62 72 ALA A O 1
ATOM 526 N N . SER A 1 73 ? 1.802 24.528 19.827 1.00 43.38 73 SER A N 1
ATOM 527 C CA . SER A 1 73 ? 3.208 24.346 19.402 1.00 43.38 73 SER A CA 1
ATOM 528 C C . SER A 1 73 ? 3.543 24.256 17.889 1.00 43.38 73 SER A C 1
ATOM 530 O O . SER A 1 73 ? 2.785 23.773 17.043 1.00 43.38 73 SER A O 1
ATOM 532 N N . GLU A 1 74 ? 4.711 24.815 17.554 1.00 59.47 74 GLU A N 1
ATOM 533 C CA . GLU A 1 74 ? 5.180 25.231 16.220 1.00 59.47 74 GLU A CA 1
ATOM 534 C C . GLU A 1 74 ? 5.492 24.111 15.199 1.00 59.47 74 GLU A C 1
ATOM 536 O O . GLU A 1 74 ? 5.482 22.919 15.511 1.00 59.47 74 GLU A O 1
ATOM 541 N N . THR A 1 75 ? 5.757 24.533 13.948 1.00 50.53 75 THR A N 1
ATOM 542 C CA . THR A 1 75 ? 6.269 23.765 12.781 1.00 50.53 75 THR A CA 1
ATOM 543 C C . THR A 1 75 ? 5.232 23.169 11.797 1.00 50.53 75 THR A C 1
ATOM 545 O O . THR A 1 75 ? 4.757 22.043 11.947 1.00 50.53 75 THR A O 1
ATOM 548 N N . GLU A 1 76 ? 4.934 23.970 10.765 1.00 54.56 76 GLU A N 1
ATOM 549 C CA . GLU A 1 76 ? 4.627 23.627 9.354 1.00 54.56 76 GLU A CA 1
ATOM 550 C C . GLU A 1 76 ? 3.372 22.803 8.976 1.00 54.56 76 GLU A C 1
ATOM 552 O O . GLU A 1 76 ? 3.393 21.584 8.753 1.00 54.56 76 GLU A O 1
ATOM 557 N N . ASP A 1 77 ? 2.287 23.548 8.764 1.00 46.44 77 ASP A N 1
ATOM 558 C CA . ASP A 1 77 ? 0.983 23.145 8.228 1.00 46.44 77 ASP A CA 1
ATOM 559 C C . ASP A 1 77 ? 0.969 22.748 6.736 1.00 46.44 77 ASP A C 1
ATOM 561 O O . ASP A 1 77 ? 1.817 23.128 5.934 1.00 46.44 77 ASP A O 1
ATOM 565 N N . ALA A 1 78 ? -0.018 21.926 6.374 1.00 50.53 78 ALA A N 1
ATOM 566 C CA . ALA A 1 78 ? -0.208 21.253 5.080 1.00 50.53 78 ALA A CA 1
ATOM 567 C C . ALA A 1 78 ? -1.674 20.712 5.018 1.00 50.53 78 ALA A C 1
ATOM 569 O O . ALA A 1 78 ? -2.439 21.013 5.922 1.00 50.53 78 ALA A O 1
ATOM 570 N N . LYS A 1 79 ? -2.273 20.008 4.043 1.00 53.41 79 LYS A N 1
ATOM 571 C CA . LYS A 1 79 ? -1.850 19.149 2.913 1.00 53.41 79 LYS A CA 1
ATOM 572 C C . LYS A 1 79 ? -1.817 17.590 3.161 1.00 53.41 79 LYS A C 1
ATOM 574 O O . LYS A 1 79 ? -0.772 17.128 3.590 1.00 53.41 79 LYS A O 1
ATOM 579 N N . VAL A 1 80 ? -2.996 16.893 2.988 1.00 52.28 80 VAL A N 1
ATOM 580 C CA . VAL A 1 80 ? -3.441 15.458 2.659 1.00 52.28 80 VAL A CA 1
ATOM 581 C C . VAL A 1 80 ? -5.029 15.412 2.531 1.00 52.28 80 VAL A C 1
ATOM 583 O O . VAL A 1 80 ? -5.510 16.388 1.962 1.00 52.28 80 VAL A O 1
ATOM 586 N N . PHE A 1 81 ? -5.876 14.465 3.052 1.00 48.44 81 PHE A N 1
ATOM 587 C CA . PHE A 1 81 ? -7.392 14.558 3.148 1.00 48.44 81 PHE A CA 1
ATOM 588 C C . PHE A 1 81 ? -8.145 13.616 4.182 1.00 48.44 81 PHE A C 1
ATOM 590 O O . PHE A 1 81 ? -7.903 12.412 4.189 1.00 48.44 81 PHE A O 1
ATOM 597 N N . LYS A 1 82 ? -9.139 14.103 4.992 1.00 46.72 82 LYS A N 1
ATOM 598 C CA . LYS A 1 82 ? -9.905 13.330 6.047 1.00 46.72 82 LYS A CA 1
ATOM 599 C C . LYS A 1 82 ? -11.337 12.894 5.678 1.00 46.72 82 LYS A C 1
ATOM 601 O O . LYS A 1 82 ? -12.153 13.739 5.320 1.00 46.72 82 LYS A O 1
ATOM 606 N N . VAL A 1 83 ? -11.684 11.633 5.984 1.00 55.50 83 VAL A N 1
ATOM 607 C CA . VAL A 1 83 ? -13.056 11.055 6.012 1.00 55.50 83 VAL A CA 1
ATOM 608 C C . VAL A 1 83 ? -13.204 9.965 7.102 1.00 55.50 83 VAL A C 1
ATOM 610 O O . VAL A 1 83 ? -12.198 9.516 7.652 1.00 55.50 83 VAL A O 1
ATOM 613 N N . GLN A 1 84 ? -14.438 9.548 7.442 1.00 39.75 84 GLN A N 1
ATOM 614 C CA . GLN A 1 84 ? -14.758 8.508 8.450 1.00 39.75 84 GLN A CA 1
ATOM 615 C C . GLN A 1 84 ? -16.041 7.711 8.084 1.00 39.75 84 GLN A C 1
ATOM 617 O O . GLN A 1 84 ? -16.951 8.305 7.501 1.00 39.75 84 GLN A O 1
ATOM 622 N N . PRO A 1 85 ? -16.160 6.409 8.434 1.00 52.03 85 PRO A N 1
ATOM 623 C CA . PRO A 1 85 ? -17.390 5.617 8.273 1.00 52.03 85 PRO A CA 1
ATOM 624 C C . PRO A 1 85 ? -18.425 5.897 9.382 1.00 52.03 85 PRO A C 1
ATOM 626 O O . PRO A 1 85 ? -18.073 6.382 10.456 1.00 52.03 85 PRO A O 1
ATOM 629 N N . THR A 1 86 ? -19.707 5.597 9.131 1.00 58.19 86 THR A N 1
ATOM 630 C CA . THR A 1 86 ? -20.850 6.111 9.924 1.00 58.19 86 THR A CA 1
ATOM 631 C C . THR A 1 86 ? -21.907 5.053 10.288 1.00 58.19 86 THR A C 1
ATOM 633 O O . THR A 1 86 ? -23.102 5.248 10.071 1.00 58.19 86 THR A O 1
ATOM 636 N N . TRP A 1 87 ? -21.483 3.938 10.892 1.00 60.47 87 TRP A N 1
ATOM 637 C CA . TRP A 1 87 ? -22.385 2.911 11.442 1.00 60.47 87 TRP A CA 1
ATOM 638 C C . TRP A 1 87 ? -21.883 2.423 12.808 1.00 60.47 87 TRP A C 1
ATOM 640 O O . TRP A 1 87 ? -20.682 2.485 13.076 1.00 60.47 87 TRP A O 1
ATOM 650 N N . GLY A 1 88 ? -22.798 1.934 13.647 1.00 53.84 88 GLY A N 1
ATOM 651 C CA . GLY A 1 88 ? -22.549 1.378 14.982 1.00 53.84 88 GLY A CA 1
ATOM 652 C C . GLY A 1 88 ? -23.720 0.524 15.453 1.00 53.84 88 GLY A C 1
ATOM 653 O O . GLY A 1 88 ? -24.692 0.411 14.672 1.00 53.84 88 GLY A O 1
#

Sequence (88 aa):
LKGAKVTATDLRAGAALILAGLVSEGTTEVGGVQHIDRGYVHLAEKLSGLGADIWRISTEDQSSEKVSKKVASETEDAKVFKVQPTWG

Radius of gyration: 15.05 Å; chains: 1; bounding box: 35×34×34 Å

InterPro dom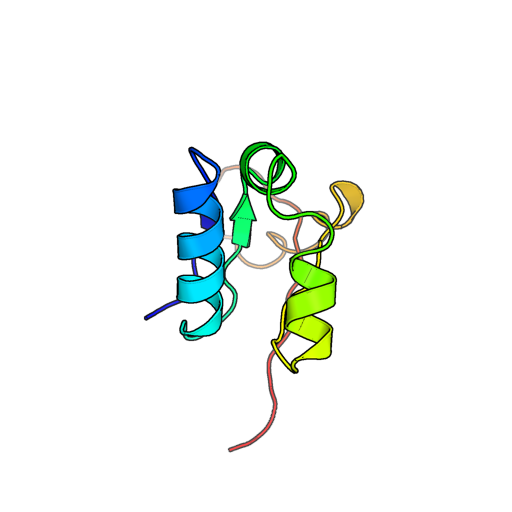ains:
  IPR001986 Enolpyruvate transferase domain [PF00275] (1-47)
  IPR005750 UDP-N-acetylglucosamine 1-carboxyvinyltransferase [PTHR43783] (1-58)
  IPR013792 RNA 3'-terminal phosphate cyclase/enolpyruvate transferase, alpha/beta [SSF55205] (2-58)
  IPR036968 Enolpyruvate transferase domain superfamily [G3DSA:3.65.10.10] (1-54)

Secondary structure (DSSP, 8-state):
-B--EEE-SSHHHHHHHHHHHHTSBS--EEE-HHHHTTT-TTHHHHHHTTT-------GGGS-S-STTS-SSS-S-------------

pLDDT: mean 77.13, std 19.64, range [39.75, 95.19]